Protein AF-A0A565CQV6-F1 (afdb_monomer_lite)

Secondary structure (DSSP, 8-state):
----TTSS---EEEE-SSSEEEEE-BTBSS--EEEEE---GGGSSPPPEEETTTTEEEEEPTTSSEEEEEETTTEEEEEEEEE--------

Radius of gyration: 15.57 Å; chains: 1; bounding box: 42×34×46 Å

Sequence (91 aa):
MSSSPEDEDCVVAVKFLGPQLRFCRPGQSISEWTNIRIENPCFYSSRVMFSKKDGMFRIPGSGGHLIGSWDLCKHVTKPTLRRFRYKTFPS

Foldseek 3Di:
DDDDVLNDQDKDWDAAQAQWIWIFGPNPPDGDIDIEGHPDRQQRPWDWDADPVVRWIWTAGNVRQWIWIADPVPHRHDTDIDGDDDDPDDD

Organism: NCBI:txid586526

pLDDT: mean 83.31, std 13.76, range [39.41, 96.06]

Structure (mmCIF, N/CA/C/O backbone):
data_AF-A0A565CQV6-F1
#
_entry.id   AF-A0A565CQV6-F1
#
loop_
_atom_site.group_PDB
_atom_site.id
_atom_site.type_symbol
_atom_site.label_atom_id
_atom_site.label_alt_id
_atom_site.label_comp_id
_atom_site.label_asym_id
_atom_site.label_entity_id
_atom_site.label_seq_id
_atom_site.pdbx_PDB_ins_code
_atom_site.Cartn_x
_atom_site.Cartn_y
_atom_site.Cartn_z
_atom_site.occupancy
_atom_site.B_iso_or_equiv
_atom_site.auth_seq_id
_atom_site.auth_comp_id
_atom_site.auth_asym_id
_atom_site.auth_atom_id
_atom_site.pdbx_PDB_model_num
ATOM 1 N N . MET A 1 1 ? -31.402 -3.774 10.525 1.00 39.41 1 MET A N 1
ATOM 2 C CA . MET A 1 1 ? -30.215 -3.241 11.218 1.00 39.41 1 MET A CA 1
ATOM 3 C C . MET A 1 1 ? -29.365 -2.547 10.170 1.00 39.41 1 MET A C 1
ATOM 5 O O . MET A 1 1 ? -28.837 -3.227 9.304 1.00 39.41 1 MET A O 1
ATOM 9 N N . SER A 1 2 ? -29.361 -1.216 10.158 1.00 46.41 2 SER A N 1
ATOM 10 C CA . SER A 1 2 ? -28.433 -0.426 9.342 1.00 46.41 2 SER A CA 1
ATOM 11 C C . SER A 1 2 ? -27.181 -0.259 10.189 1.00 46.41 2 SER A C 1
ATOM 13 O O . SER A 1 2 ? -27.292 0.338 11.255 1.00 46.41 2 SER A O 1
ATOM 15 N N . SER A 1 3 ? -26.041 -0.821 9.786 1.00 47.25 3 SER A N 1
ATOM 16 C CA . SER A 1 3 ? -24.777 -0.476 10.435 1.00 47.25 3 SER A CA 1
ATOM 17 C C . SER A 1 3 ? -24.444 0.965 10.065 1.00 47.25 3 SER A C 1
ATOM 19 O O . SER A 1 3 ? -24.402 1.329 8.888 1.00 47.25 3 SER A O 1
ATOM 21 N N . SER A 1 4 ? -24.286 1.813 11.074 1.00 52.38 4 SER A N 1
ATOM 22 C CA . SER A 1 4 ? -23.735 3.148 10.875 1.00 52.38 4 SER A CA 1
ATOM 23 C C . SER A 1 4 ? -22.227 3.001 10.630 1.00 52.38 4 SER A C 1
ATOM 25 O O . SER A 1 4 ? -21.605 2.136 11.242 1.00 52.38 4 SER A O 1
ATOM 27 N N . PRO A 1 5 ? -21.593 3.825 9.779 1.00 55.06 5 PRO A N 1
ATOM 28 C CA . PRO A 1 5 ? -20.143 3.771 9.531 1.00 55.06 5 PRO A CA 1
ATOM 29 C C . PRO A 1 5 ? -19.281 4.044 10.779 1.00 55.06 5 PRO A C 1
ATOM 31 O O . PRO A 1 5 ? -18.064 3.923 10.723 1.00 55.06 5 PRO A O 1
ATOM 34 N N . GLU A 1 6 ? -19.913 4.412 11.891 1.00 54.16 6 GLU A N 1
ATOM 35 C CA . GLU A 1 6 ? -19.326 4.594 13.218 1.00 54.16 6 GLU A CA 1
ATOM 36 C C . GLU A 1 6 ? -19.116 3.257 13.963 1.00 54.16 6 GLU A C 1
ATOM 38 O O . GLU A 1 6 ? -18.271 3.192 14.850 1.00 54.16 6 GLU A O 1
ATOM 43 N N . ASP A 1 7 ? -19.836 2.189 13.583 1.00 55.22 7 ASP A N 1
ATOM 44 C CA . ASP A 1 7 ? -19.714 0.839 14.166 1.00 55.22 7 ASP A CA 1
ATOM 45 C C . ASP A 1 7 ? -18.642 -0.031 13.474 1.00 55.22 7 ASP A C 1
ATOM 47 O O . ASP A 1 7 ? -18.263 -1.083 13.993 1.00 55.22 7 ASP A O 1
ATOM 51 N N . GLU A 1 8 ? -18.132 0.380 12.307 1.00 60.47 8 GLU A N 1
ATOM 52 C CA . GLU A 1 8 ? -17.037 -0.307 11.611 1.00 60.47 8 GLU A CA 1
ATOM 53 C C . GLU A 1 8 ? -15.720 0.466 11.788 1.00 60.47 8 GLU A C 1
ATOM 55 O O . GLU A 1 8 ? -15.692 1.678 11.579 1.00 60.47 8 GLU A O 1
ATOM 60 N N . ASP A 1 9 ? -14.614 -0.225 12.123 1.00 71.31 9 ASP A N 1
ATOM 61 C CA . ASP A 1 9 ? -13.240 0.329 12.140 1.00 71.31 9 ASP A CA 1
ATOM 62 C C . ASP A 1 9 ? -12.811 0.687 10.706 1.00 71.31 9 ASP A C 1
ATOM 64 O O . ASP A 1 9 ? -12.058 -0.019 10.026 1.00 71.31 9 ASP A O 1
ATOM 68 N N . CYS A 1 10 ? -13.389 1.773 10.201 1.00 78.94 10 CYS A N 1
ATOM 69 C CA . CYS A 1 10 ? -13.164 2.280 8.869 1.00 78.94 10 CYS A CA 1
ATOM 70 C C . CYS A 1 10 ? -11.772 2.894 8.820 1.00 78.94 10 CYS A C 1
ATOM 72 O O . CYS A 1 10 ? -11.453 3.809 9.577 1.00 78.94 10 CYS A O 1
ATOM 74 N N . VAL A 1 11 ? -10.945 2.444 7.876 1.00 84.75 11 VAL A N 1
ATOM 75 C CA . VAL A 1 11 ? -9.645 3.066 7.620 1.00 84.75 11 VAL A CA 1
ATOM 76 C C . VAL A 1 11 ? -9.592 3.578 6.194 1.00 84.75 11 VAL A C 1
ATOM 78 O O . VAL A 1 11 ? -9.844 2.849 5.236 1.00 84.75 11 VAL A O 1
ATOM 81 N N . VAL A 1 12 ? -9.235 4.848 6.050 1.00 89.06 12 VAL A N 1
ATOM 82 C CA . VAL A 1 12 ? -9.065 5.523 4.767 1.00 89.06 12 VAL A CA 1
ATOM 83 C C . VAL A 1 12 ? -7.580 5.593 4.444 1.00 89.06 12 VAL A C 1
ATOM 85 O O . VAL A 1 12 ? -6.767 5.935 5.300 1.00 89.06 12 VAL A O 1
ATOM 88 N N . ALA A 1 13 ? -7.223 5.303 3.194 1.00 93.25 13 ALA A N 1
ATOM 89 C CA . ALA A 1 13 ? -5.861 5.437 2.693 1.00 93.25 13 ALA A CA 1
ATOM 90 C C . ALA A 1 13 ? -5.798 6.446 1.546 1.00 93.25 13 ALA A C 1
ATOM 92 O O . ALA A 1 13 ? -6.603 6.394 0.617 1.00 93.25 13 ALA A O 1
ATOM 93 N N . VAL A 1 14 ? -4.794 7.322 1.575 1.00 93.69 14 VAL A N 1
ATOM 94 C CA . VAL A 1 14 ? -4.527 8.302 0.516 1.00 93.69 14 VAL A CA 1
ATOM 95 C C . VAL A 1 14 ? -3.087 8.157 0.046 1.00 93.69 14 VAL A C 1
ATOM 97 O O . VAL A 1 14 ? -2.145 8.263 0.832 1.00 93.69 14 VAL A O 1
ATOM 100 N N . LYS A 1 15 ? -2.910 7.931 -1.257 1.00 94.25 15 LYS A N 1
ATOM 101 C CA . LYS A 1 15 ? -1.604 7.826 -1.913 1.00 94.25 15 LYS A CA 1
ATOM 102 C C . LYS A 1 15 ? -1.371 9.055 -2.784 1.00 94.25 15 LYS A C 1
ATOM 104 O O . LYS A 1 15 ? -2.098 9.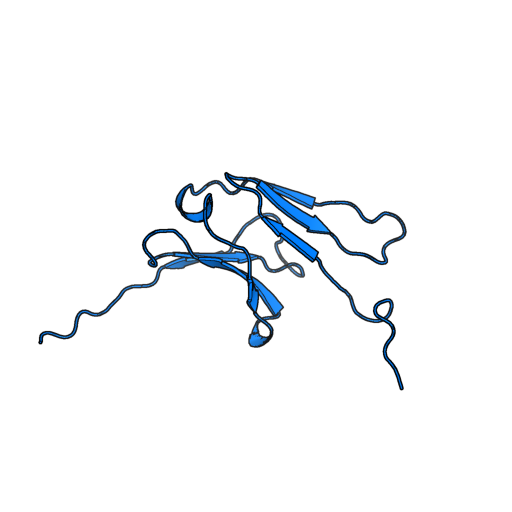276 -3.748 1.00 94.25 15 LYS A O 1
ATOM 109 N N . PHE A 1 16 ? -0.336 9.821 -2.456 1.00 92.81 16 PHE A N 1
ATOM 110 C CA . PHE A 1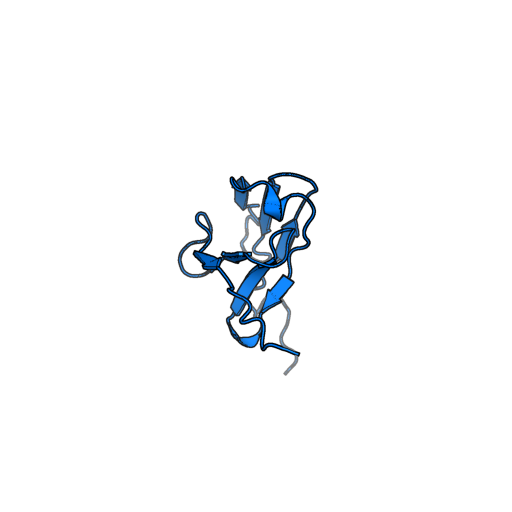 16 ? 0.094 10.973 -3.246 1.00 92.81 16 PHE A CA 1
ATOM 111 C C . P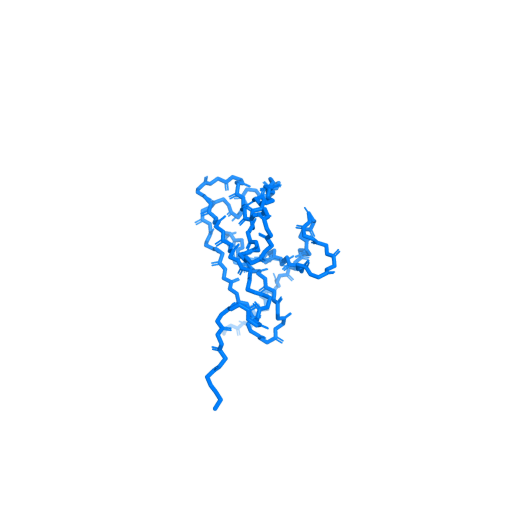HE A 1 16 ? 1.007 10.521 -4.385 1.00 92.81 16 PHE A C 1
ATOM 113 O O . PHE A 1 16 ? 1.588 9.434 -4.329 1.00 92.81 16 PHE A O 1
ATOM 120 N N . LEU A 1 17 ? 1.191 11.362 -5.400 1.00 89.69 17 LEU A N 1
ATOM 121 C CA . LEU A 1 17 ? 2.309 11.185 -6.325 1.00 89.69 17 LEU A CA 1
ATOM 122 C C . LEU A 1 17 ? 3.626 11.292 -5.539 1.00 89.69 17 LEU A C 1
ATOM 124 O O . LEU A 1 17 ? 3.796 12.193 -4.718 1.00 89.69 17 LEU A O 1
ATOM 128 N N . GLY A 1 18 ? 4.545 10.349 -5.754 1.00 94.31 18 GLY A N 1
ATOM 129 C CA . GLY A 1 18 ? 5.803 10.276 -5.002 1.00 94.31 18 GLY A CA 1
ATOM 130 C C . GLY A 1 18 ? 5.739 9.346 -3.778 1.00 94.31 18 GLY A C 1
ATOM 131 O O . GLY A 1 18 ? 4.948 8.402 -3.757 1.00 94.31 18 GLY A O 1
ATOM 132 N N . PRO A 1 19 ? 6.580 9.553 -2.751 1.00 94.62 19 PRO A N 1
ATOM 133 C CA . PRO A 1 19 ? 6.770 8.578 -1.675 1.00 94.62 19 PRO A CA 1
ATOM 134 C C . PRO A 1 19 ? 5.693 8.588 -0.584 1.00 94.62 19 PRO A C 1
ATOM 136 O O . PRO A 1 19 ? 5.754 7.748 0.304 1.00 94.62 19 PRO A O 1
ATOM 139 N N . GLN A 1 20 ? 4.742 9.526 -0.576 1.00 95.19 20 GLN A N 1
ATOM 140 C CA . GLN A 1 20 ? 3.837 9.689 0.571 1.00 95.19 20 GLN A CA 1
ATOM 141 C C . GLN A 1 20 ? 2.581 8.816 0.470 1.00 95.19 20 GLN A C 1
ATOM 143 O O . GLN A 1 20 ? 1.829 8.890 -0.505 1.00 95.19 20 GLN A O 1
ATOM 148 N N . LEU A 1 21 ? 2.330 8.047 1.528 1.00 94.56 21 LEU A N 1
ATOM 149 C CA . LEU A 1 21 ? 1.096 7.309 1.788 1.00 94.56 21 LEU A CA 1
ATOM 150 C C . LEU A 1 21 ? 0.583 7.710 3.170 1.00 94.56 21 LEU A C 1
ATOM 152 O O . LEU A 1 21 ? 1.360 7.753 4.119 1.00 94.56 21 LEU A O 1
ATOM 156 N N . ARG A 1 22 ? -0.710 8.006 3.295 1.00 92.25 22 ARG A N 1
ATOM 157 C CA . ARG A 1 22 ? -1.315 8.363 4.580 1.00 92.25 22 ARG A CA 1
ATOM 158 C C . ARG A 1 22 ? -2.522 7.499 4.896 1.00 92.25 22 ARG A C 1
ATOM 160 O O . ARG A 1 22 ? -3.279 7.158 3.989 1.00 92.25 22 ARG A O 1
ATOM 167 N N . PHE A 1 23 ? -2.701 7.204 6.179 1.00 90.88 23 PHE A N 1
ATOM 168 C CA . PHE A 1 23 ? -3.853 6.480 6.711 1.00 90.88 23 PHE A CA 1
ATOM 169 C C . PHE A 1 23 ? -4.604 7.330 7.731 1.00 90.88 23 PHE A C 1
ATOM 171 O O . PHE A 1 23 ? -3.971 8.058 8.491 1.00 90.88 23 PHE A O 1
ATOM 178 N N . CYS A 1 24 ? -5.928 7.214 7.754 1.00 87.25 24 CYS A N 1
ATOM 179 C CA . CYS A 1 24 ? -6.808 7.867 8.720 1.00 87.25 24 CYS A CA 1
ATOM 180 C C . CYS A 1 24 ? -7.844 6.864 9.228 1.00 87.25 24 CYS A C 1
ATOM 182 O O . CYS A 1 24 ? -8.426 6.140 8.420 1.00 87.25 24 CYS A O 1
ATOM 184 N N . ARG A 1 25 ? -8.073 6.845 10.543 1.00 83.25 25 ARG A N 1
ATOM 185 C CA . ARG A 1 25 ? -9.157 6.103 11.196 1.00 83.25 25 ARG A CA 1
ATOM 186 C C . ARG A 1 25 ? -10.253 7.074 11.647 1.00 83.25 25 ARG A C 1
ATOM 188 O O . ARG A 1 25 ? -10.158 7.608 12.754 1.00 83.25 25 ARG A O 1
ATOM 195 N N . PRO A 1 26 ? -11.244 7.381 10.795 1.00 73.25 26 PRO A N 1
ATOM 196 C CA . PRO A 1 26 ? -12.415 8.146 11.213 1.00 73.25 26 PRO A CA 1
ATOM 197 C C . PRO A 1 26 ? -13.126 7.464 12.394 1.00 73.25 26 PRO A C 1
ATOM 199 O O . PRO A 1 26 ? -13.265 6.248 12.408 1.00 73.25 26 PRO A O 1
ATOM 202 N N . GLY A 1 27 ? -13.560 8.247 13.385 1.00 68.56 27 GLY A N 1
ATOM 203 C CA . GLY A 1 27 ? -14.305 7.752 14.556 1.00 68.56 27 GLY A CA 1
ATOM 204 C C . GLY A 1 27 ? -13.511 7.719 15.866 1.00 68.56 27 GLY A C 1
ATOM 205 O O . GLY A 1 27 ? -14.106 7.683 16.940 1.00 68.56 27 GLY A O 1
ATOM 206 N N . GLN A 1 28 ? -12.181 7.835 15.820 1.00 64.44 28 GLN A N 1
ATOM 207 C CA . GLN A 1 28 ? -11.403 8.203 17.007 1.00 64.44 28 GLN A CA 1
ATOM 208 C C . GLN A 1 28 ? -11.523 9.720 17.222 1.00 64.44 28 GLN A C 1
ATOM 210 O O . GLN A 1 28 ? -11.447 10.486 16.257 1.00 64.44 28 GLN A O 1
ATOM 215 N N . SER A 1 29 ? -11.726 10.157 18.474 1.00 57.38 29 SER A N 1
ATOM 216 C CA . SER A 1 29 ? -11.965 11.565 18.868 1.00 57.38 29 SER A CA 1
ATOM 217 C C . SER A 1 29 ? -10.920 12.551 18.330 1.00 57.38 29 SER A C 1
ATOM 219 O O . SER A 1 29 ? -11.189 13.744 18.209 1.00 57.38 29 SER A O 1
ATOM 221 N N . ILE A 1 30 ? -9.753 12.034 17.946 1.00 58.28 30 ILE A N 1
ATOM 222 C CA . ILE A 1 30 ? -8.754 12.701 17.126 1.00 58.28 30 ILE A CA 1
ATOM 223 C C . ILE A 1 30 ? -8.484 11.786 15.925 1.00 58.28 30 ILE A C 1
ATOM 225 O O . ILE A 1 30 ? -7.843 10.744 16.052 1.00 58.28 30 ILE A O 1
ATOM 229 N N . SER A 1 31 ? -8.989 12.155 14.746 1.00 65.25 31 SER A N 1
ATOM 230 C CA . SER A 1 31 ? -8.695 11.438 13.498 1.00 65.25 31 SER A CA 1
ATOM 231 C C . SER A 1 31 ? -7.283 11.796 13.019 1.00 65.25 31 SER A C 1
ATOM 233 O O . SER A 1 31 ? -7.100 12.633 12.132 1.00 65.25 31 SER A O 1
ATOM 235 N N . GLU A 1 32 ? -6.267 11.208 13.653 1.00 78.50 32 GLU A N 1
ATOM 236 C CA . GLU A 1 32 ? -4.869 11.455 13.304 1.00 78.50 32 GLU A CA 1
ATOM 237 C C . GLU A 1 32 ? -4.483 10.759 11.997 1.00 78.50 32 GLU A C 1
ATOM 239 O O . GLU A 1 32 ? -4.706 9.564 11.783 1.00 78.50 32 GLU A O 1
ATOM 244 N N . TRP A 1 33 ? -3.844 11.525 11.114 1.00 86.94 33 TRP A N 1
ATOM 245 C CA . TRP A 1 33 ? -3.268 10.989 9.892 1.00 86.94 33 TRP A CA 1
ATOM 246 C C . TRP A 1 33 ? -1.891 10.396 10.175 1.00 86.94 33 TRP A C 1
ATOM 248 O O . TRP A 1 33 ? -0.937 11.120 10.457 1.00 86.94 33 TRP A O 1
ATOM 258 N N . THR A 1 34 ? -1.749 9.085 10.001 1.00 87.38 34 THR A N 1
ATOM 259 C CA . THR A 1 34 ? -0.434 8.435 10.020 1.00 87.38 34 THR A CA 1
ATOM 260 C C . THR A 1 34 ? 0.235 8.620 8.664 1.00 87.38 34 THR A C 1
ATOM 262 O O . THR A 1 34 ? -0.296 8.172 7.647 1.00 87.38 34 THR A O 1
ATOM 265 N N . ASN A 1 35 ? 1.402 9.265 8.633 1.00 90.81 35 ASN A N 1
ATOM 266 C CA . ASN A 1 35 ? 2.181 9.458 7.411 1.00 90.81 35 ASN A CA 1
ATOM 267 C C . ASN A 1 35 ? 3.260 8.381 7.263 1.00 90.81 35 ASN A C 1
ATOM 269 O O . ASN A 1 35 ? 4.043 8.137 8.177 1.00 90.81 35 ASN A O 1
ATOM 273 N N . ILE A 1 36 ? 3.329 7.782 6.079 1.00 91.75 36 ILE A N 1
ATOM 274 C CA . ILE A 1 36 ? 4.317 6.780 5.708 1.00 91.75 36 ILE A CA 1
ATOM 275 C C . ILE A 1 36 ? 5.091 7.265 4.500 1.00 91.75 36 ILE A C 1
ATOM 277 O O . ILE A 1 36 ? 4.531 7.578 3.445 1.00 91.75 36 ILE A O 1
ATOM 281 N N . ARG A 1 37 ? 6.414 7.235 4.641 1.00 92.88 37 ARG A N 1
ATOM 282 C CA . ARG A 1 37 ? 7.330 7.406 3.525 1.00 92.88 37 ARG A CA 1
ATOM 283 C C . ARG A 1 37 ? 7.643 6.044 2.916 1.00 92.88 37 ARG A C 1
ATOM 285 O O . ARG A 1 37 ? 8.299 5.211 3.528 1.00 92.88 37 ARG A O 1
ATOM 292 N N . ILE A 1 38 ? 7.176 5.826 1.697 1.00 92.81 38 ILE A N 1
ATOM 293 C CA . ILE A 1 38 ? 7.528 4.664 0.892 1.00 92.81 38 ILE A CA 1
ATOM 294 C C . ILE A 1 38 ? 8.952 4.852 0.374 1.00 92.81 38 ILE A C 1
ATOM 296 O O . ILE A 1 38 ? 9.243 5.833 -0.306 1.00 92.81 38 ILE A O 1
ATOM 300 N N . GLU A 1 39 ? 9.828 3.900 0.680 1.00 92.56 39 GLU A N 1
ATOM 301 C CA . GLU A 1 39 ? 11.237 3.957 0.276 1.00 92.56 39 GLU A CA 1
ATOM 302 C C . GLU A 1 39 ? 11.451 3.554 -1.184 1.00 92.56 39 GLU A C 1
ATOM 304 O O . GLU A 1 39 ? 12.301 4.117 -1.864 1.00 92.56 39 GLU A O 1
ATOM 309 N N . ASN A 1 40 ? 10.684 2.579 -1.681 1.00 92.44 40 ASN A N 1
ATOM 310 C CA . ASN A 1 40 ? 10.894 2.030 -3.015 1.00 92.44 40 ASN A CA 1
ATOM 311 C C . ASN A 1 40 ? 10.192 2.891 -4.095 1.00 92.44 40 ASN A C 1
ATOM 313 O O . ASN A 1 40 ? 8.954 2.926 -4.125 1.00 92.44 40 ASN A O 1
ATOM 317 N N . PRO A 1 41 ? 10.940 3.513 -5.031 1.00 94.31 41 PRO A N 1
ATOM 318 C CA . PRO A 1 41 ? 10.385 4.396 -6.057 1.00 94.31 41 PRO A CA 1
ATOM 319 C C . PRO A 1 41 ? 9.392 3.736 -7.013 1.00 94.31 41 PRO A C 1
ATOM 321 O O . PRO A 1 41 ? 8.568 4.434 -7.605 1.00 94.31 41 PRO A O 1
ATOM 324 N N . CYS A 1 42 ? 9.404 2.402 -7.148 1.00 94.12 42 CYS A N 1
ATOM 325 C CA . CYS A 1 42 ? 8.459 1.711 -8.030 1.00 94.12 42 CYS A CA 1
ATOM 326 C C . CYS A 1 42 ? 6.991 1.932 -7.623 1.00 94.12 42 CYS A C 1
ATOM 328 O O . CYS A 1 42 ? 6.086 1.751 -8.428 1.00 94.12 42 CYS A O 1
ATOM 330 N N . PHE A 1 43 ? 6.726 2.368 -6.392 1.00 94.81 43 PHE A N 1
ATOM 331 C CA . PHE A 1 43 ? 5.372 2.638 -5.913 1.00 94.81 43 PHE A CA 1
ATOM 332 C C . PHE A 1 43 ? 4.932 4.102 -6.088 1.00 94.81 43 PHE A C 1
ATOM 334 O O . PHE A 1 43 ? 3.803 4.444 -5.737 1.00 94.81 43 PHE A O 1
ATOM 341 N N . TYR A 1 44 ? 5.790 5.000 -6.584 1.00 95.19 44 TYR A N 1
ATOM 342 C CA . TYR A 1 44 ? 5.532 6.445 -6.526 1.00 95.19 44 TYR A CA 1
ATOM 343 C C . TYR A 1 44 ? 4.354 6.898 -7.388 1.00 95.19 44 TYR A C 1
ATOM 345 O O . TYR A 1 44 ? 3.586 7.752 -6.946 1.00 95.19 44 TYR A O 1
ATOM 353 N N . SER A 1 45 ? 4.182 6.304 -8.566 1.00 93.31 45 SER A N 1
ATOM 354 C CA . SER A 1 45 ? 3.079 6.597 -9.489 1.00 93.31 45 SER A CA 1
ATOM 355 C C . SER A 1 45 ? 1.880 5.657 -9.337 1.00 93.31 45 SER A C 1
ATOM 357 O O . SER A 1 45 ? 0.816 5.913 -9.899 1.00 93.31 45 SER A O 1
ATOM 359 N N . SER A 1 46 ? 2.030 4.572 -8.580 1.00 94.25 46 SER A N 1
ATOM 360 C CA . SER A 1 46 ? 0.999 3.549 -8.429 1.00 94.25 46 SER A CA 1
ATOM 361 C C . SER A 1 46 ? -0.089 3.951 -7.437 1.00 94.25 46 SER A C 1
ATOM 363 O O . SER A 1 46 ? 0.172 4.597 -6.421 1.00 94.25 46 SER A O 1
ATOM 365 N N . ARG A 1 47 ? -1.322 3.510 -7.711 1.00 93.81 47 ARG A N 1
ATOM 366 C CA . ARG A 1 47 ? -2.487 3.730 -6.841 1.00 93.81 47 ARG A CA 1
ATOM 367 C C . ARG A 1 47 ? -2.506 2.747 -5.669 1.00 93.81 47 ARG A C 1
ATOM 369 O O . ARG A 1 47 ? -2.062 1.606 -5.800 1.00 93.81 47 ARG A O 1
ATOM 376 N N . VAL A 1 48 ? -3.077 3.187 -4.549 1.00 94.94 48 VAL A N 1
ATOM 377 C CA . VAL A 1 48 ? -3.431 2.310 -3.427 1.00 94.94 48 VAL A CA 1
ATOM 378 C C . VAL A 1 48 ? -4.775 1.630 -3.685 1.00 94.94 48 VAL A C 1
ATOM 380 O O . VAL A 1 48 ? -5.689 2.235 -4.239 1.00 94.94 48 VAL A O 1
ATOM 383 N N . MET A 1 49 ? -4.880 0.359 -3.309 1.00 95.06 49 MET A N 1
ATOM 384 C CA . MET A 1 49 ? -6.084 -0.465 -3.413 1.00 95.06 49 MET A CA 1
ATOM 385 C C . MET A 1 49 ? -6.325 -1.198 -2.096 1.00 95.06 49 MET A C 1
ATOM 387 O O . MET A 1 49 ? -5.370 -1.526 -1.396 1.00 95.06 49 MET A O 1
ATOM 391 N N . PHE A 1 50 ? -7.578 -1.510 -1.777 1.00 92.38 50 PHE A N 1
ATOM 392 C CA . PHE A 1 50 ? -7.920 -2.320 -0.608 1.00 92.38 50 PHE A CA 1
ATOM 393 C C . PHE A 1 50 ? -8.274 -3.753 -1.023 1.00 92.38 50 PHE A C 1
ATOM 395 O O . PHE A 1 50 ? -9.114 -3.967 -1.897 1.00 92.38 50 PHE A O 1
ATOM 402 N N . SER A 1 51 ? -7.640 -4.745 -0.398 1.00 91.44 51 SER A N 1
ATOM 403 C CA . SER A 1 51 ? -8.003 -6.154 -0.550 1.00 91.44 51 SER A CA 1
ATOM 404 C C . SER A 1 51 ? -8.989 -6.557 0.534 1.00 91.44 51 SER A C 1
ATOM 406 O O . SER A 1 51 ? -8.577 -6.808 1.663 1.00 91.44 51 SER A O 1
ATOM 408 N N . LYS A 1 52 ? -10.270 -6.710 0.181 1.00 89.06 52 LYS A N 1
ATOM 409 C CA . LYS A 1 52 ? -11.292 -7.218 1.113 1.00 89.06 52 LYS A CA 1
ATOM 410 C C . LYS A 1 52 ? -10.957 -8.612 1.645 1.00 89.06 52 LYS A C 1
ATOM 412 O O . LYS A 1 52 ? -11.140 -8.870 2.824 1.00 89.06 52 LYS A O 1
ATOM 417 N N . LYS A 1 53 ? -10.418 -9.488 0.786 1.00 91.12 53 LYS A N 1
ATOM 418 C CA . LYS A 1 53 ? -10.051 -10.866 1.154 1.00 91.12 53 LYS A CA 1
ATOM 419 C C . LYS A 1 53 ? -9.024 -10.916 2.285 1.00 91.12 53 LYS A C 1
ATOM 421 O O . LYS A 1 53 ? -9.071 -11.820 3.105 1.00 91.12 53 LYS A O 1
ATOM 426 N N . ASP A 1 54 ? -8.076 -9.982 2.278 1.00 88.50 54 ASP A N 1
ATOM 427 C CA . ASP A 1 54 ? -6.936 -10.009 3.196 1.00 88.50 54 ASP A CA 1
ATOM 428 C C . ASP A 1 54 ? -6.990 -8.893 4.245 1.00 88.50 54 ASP A C 1
ATOM 430 O O . ASP A 1 54 ? -6.095 -8.818 5.075 1.00 88.50 54 ASP A O 1
ATOM 434 N N . GLY A 1 55 ? -7.986 -8.003 4.185 1.00 88.00 55 GLY A N 1
ATOM 435 C CA . GLY A 1 55 ? -8.093 -6.842 5.072 1.00 88.00 55 GLY A CA 1
ATOM 436 C C . GLY A 1 55 ? -6.911 -5.870 4.968 1.00 88.00 55 GLY A C 1
ATOM 437 O O . GLY A 1 55 ? -6.525 -5.267 5.962 1.00 88.00 55 GLY A O 1
ATOM 438 N N . MET A 1 56 ? -6.282 -5.741 3.791 1.00 91.75 56 MET A N 1
ATOM 439 C CA . MET A 1 56 ? -5.009 -5.016 3.638 1.00 91.75 56 MET A CA 1
ATOM 440 C C . MET A 1 56 ? -5.024 -4.003 2.504 1.00 91.75 56 MET A C 1
ATOM 442 O O . MET A 1 56 ? -5.537 -4.266 1.412 1.00 91.75 56 MET A O 1
ATOM 446 N N . PHE A 1 57 ? -4.325 -2.891 2.719 1.00 93.88 57 PHE A N 1
ATOM 447 C CA . PHE A 1 57 ? -4.001 -1.947 1.657 1.00 93.88 57 PHE A CA 1
ATOM 448 C C . PHE A 1 57 ? -2.811 -2.440 0.836 1.00 93.88 57 PHE A C 1
ATOM 450 O O . PHE A 1 57 ? -1.833 -2.959 1.374 1.00 93.88 57 PHE A O 1
ATOM 457 N N . ARG A 1 58 ? -2.888 -2.286 -0.485 1.00 95.31 58 ARG A N 1
ATOM 458 C CA . ARG A 1 58 ? -1.895 -2.767 -1.446 1.00 95.31 58 ARG A CA 1
ATOM 459 C C . ARG A 1 58 ? -1.532 -1.708 -2.464 1.00 95.31 58 ARG A C 1
ATOM 461 O O . ARG A 1 58 ? -2.396 -0.972 -2.931 1.00 95.31 58 ARG A O 1
ATOM 468 N N . ILE A 1 59 ? -0.262 -1.695 -2.853 1.00 96.06 59 ILE A N 1
ATOM 469 C CA . ILE A 1 59 ? 0.241 -0.877 -3.956 1.00 96.06 59 ILE A CA 1
ATOM 470 C C . ILE A 1 59 ? 1.076 -1.777 -4.877 1.00 96.06 59 ILE A C 1
ATOM 472 O O . ILE A 1 59 ? 2.063 -2.360 -4.418 1.00 96.06 59 ILE A O 1
ATOM 476 N N . PRO A 1 60 ? 0.706 -1.928 -6.159 1.00 95.44 60 PRO A N 1
ATOM 477 C CA . PRO A 1 60 ? 1.540 -2.616 -7.133 1.00 95.44 60 PRO A CA 1
ATOM 478 C C . PRO A 1 60 ? 2.738 -1.738 -7.499 1.00 95.44 60 PRO A C 1
ATOM 480 O O . PRO A 1 60 ? 2.605 -0.531 -7.675 1.00 95.44 60 PRO A O 1
ATOM 483 N N . GLY A 1 61 ? 3.920 -2.327 -7.615 1.00 94.88 61 GLY A N 1
ATOM 484 C CA . GLY A 1 61 ? 5.104 -1.636 -8.114 1.00 94.88 61 GLY A CA 1
ATOM 485 C C . GLY A 1 61 ? 5.031 -1.475 -9.628 1.00 94.88 61 GLY A C 1
ATOM 486 O O . GLY A 1 61 ? 4.573 -2.380 -10.332 1.00 94.88 61 GLY A O 1
ATOM 487 N N . SER A 1 62 ? 5.510 -0.344 -10.137 1.00 90.75 62 SER A N 1
ATOM 488 C CA . SER A 1 62 ? 5.763 -0.155 -11.560 1.00 90.75 62 SER A CA 1
ATOM 489 C C . SER A 1 62 ? 6.676 -1.278 -12.075 1.00 90.75 62 SER A C 1
ATOM 491 O O . SER A 1 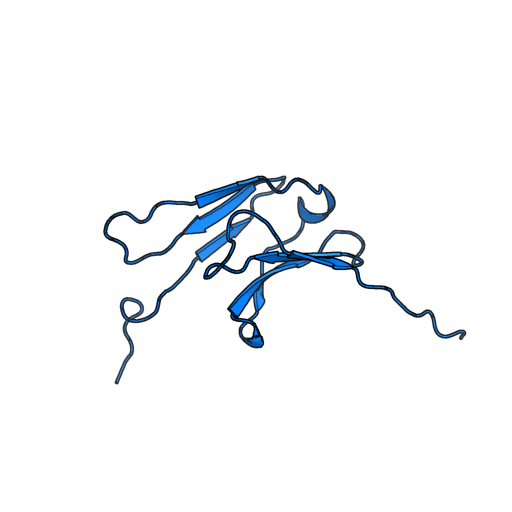62 ? 7.580 -1.746 -11.379 1.00 90.75 62 SER A O 1
ATOM 493 N N . GLY A 1 63 ? 6.360 -1.803 -13.261 1.00 87.31 63 GLY A N 1
ATOM 494 C CA . GLY A 1 63 ? 6.973 -3.022 -13.804 1.00 87.31 63 GLY A CA 1
ATOM 495 C C . GLY A 1 63 ? 6.293 -4.332 -13.379 1.00 87.31 63 GLY A C 1
ATOM 496 O O . GLY A 1 63 ? 6.615 -5.379 -13.921 1.00 87.31 63 GLY A O 1
ATOM 497 N N . GLY A 1 64 ? 5.335 -4.318 -12.445 1.00 87.31 64 GLY A N 1
ATOM 498 C CA . GLY A 1 64 ? 4.453 -5.470 -12.199 1.00 87.31 64 GLY A CA 1
ATOM 499 C C . GLY A 1 64 ? 5.102 -6.671 -11.498 1.00 87.31 64 GLY A C 1
ATOM 500 O O . GLY A 1 64 ? 4.509 -7.746 -11.454 1.00 87.31 64 GLY A O 1
ATOM 501 N N . HIS A 1 65 ? 6.303 -6.513 -10.937 1.00 90.50 65 HIS A N 1
ATOM 502 C CA . HIS A 1 65 ? 7.026 -7.588 -10.241 1.00 90.50 65 HIS A CA 1
ATOM 503 C C . HIS A 1 65 ? 6.972 -7.485 -8.714 1.00 90.50 65 HIS A C 1
ATOM 505 O O . HIS A 1 65 ? 7.408 -8.406 -8.026 1.00 90.50 65 HIS A O 1
ATOM 511 N N . LEU A 1 66 ? 6.475 -6.378 -8.165 1.00 94.94 66 LEU A N 1
ATOM 512 C CA . LEU A 1 66 ? 6.422 -6.130 -6.725 1.00 94.94 66 LEU A CA 1
ATOM 513 C C . LEU A 1 66 ? 5.014 -5.715 -6.307 1.00 94.94 66 LEU A C 1
ATOM 515 O O . LEU A 1 66 ? 4.326 -5.010 -7.038 1.00 94.94 66 LEU A O 1
ATOM 519 N N . ILE A 1 67 ? 4.602 -6.116 -5.108 1.00 95.56 67 ILE A N 1
ATOM 520 C CA . ILE A 1 67 ? 3.444 -5.553 -4.408 1.00 95.56 67 ILE A CA 1
ATOM 521 C C . ILE A 1 67 ? 3.874 -5.223 -2.983 1.00 95.56 67 ILE A C 1
ATOM 523 O O . ILE A 1 67 ? 4.389 -6.092 -2.276 1.00 95.56 67 ILE A O 1
ATOM 527 N N . GLY A 1 68 ? 3.643 -3.982 -2.563 1.00 94.81 68 GLY A N 1
ATOM 528 C CA . GLY A 1 68 ? 3.677 -3.591 -1.157 1.00 94.81 68 GLY A CA 1
ATOM 529 C C . GLY A 1 68 ? 2.311 -3.818 -0.519 1.00 94.81 68 GLY A C 1
ATOM 530 O O . GLY A 1 68 ? 1.291 -3.513 -1.139 1.00 94.81 68 GLY A O 1
ATOM 531 N N . SER A 1 69 ? 2.285 -4.381 0.687 1.00 94.69 69 SER A N 1
ATOM 532 C CA . SER A 1 69 ? 1.065 -4.597 1.475 1.00 94.69 69 SER A CA 1
ATO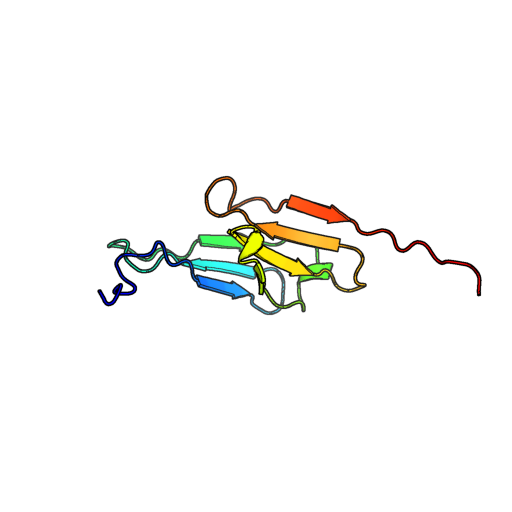M 533 C C . SER A 1 69 ? 1.214 -3.998 2.871 1.00 94.69 69 SER A C 1
ATOM 535 O O . SER A 1 69 ? 2.248 -4.192 3.507 1.00 94.69 69 SER A O 1
ATOM 537 N N . TRP A 1 70 ? 0.179 -3.308 3.340 1.00 91.88 70 TRP A N 1
ATOM 538 C CA . TRP A 1 70 ? 0.109 -2.665 4.648 1.00 91.88 70 TRP A CA 1
ATOM 539 C C . TRP A 1 70 ? -1.025 -3.285 5.463 1.00 91.88 70 TRP A C 1
ATOM 541 O O . TRP A 1 70 ? -2.191 -3.207 5.067 1.00 91.88 70 TRP A O 1
ATOM 551 N N . ASP A 1 71 ? -0.654 -3.911 6.581 1.00 85.19 71 ASP A N 1
ATOM 552 C CA . ASP A 1 71 ? -1.571 -4.467 7.577 1.00 85.19 71 ASP A CA 1
ATOM 553 C C . ASP A 1 71 ? -1.742 -3.443 8.699 1.00 85.19 71 ASP A C 1
ATOM 555 O O . ASP A 1 71 ? -0.805 -3.146 9.447 1.00 85.19 71 ASP A O 1
ATOM 559 N N . LEU A 1 72 ? -2.946 -2.891 8.792 1.00 76.12 72 LEU A N 1
ATOM 560 C CA . LEU A 1 72 ? -3.275 -1.831 9.735 1.00 76.12 72 LEU A CA 1
ATOM 561 C C . LEU A 1 72 ? -3.437 -2.326 11.173 1.00 76.12 72 LEU A C 1
ATOM 563 O O . LEU A 1 72 ? -3.329 -1.514 12.092 1.00 76.12 72 LEU A O 1
ATOM 567 N N . CYS A 1 73 ? -3.675 -3.622 11.369 1.00 72.25 73 CYS A N 1
ATOM 568 C CA . CYS A 1 73 ? -3.838 -4.237 12.683 1.00 72.25 73 CYS A CA 1
ATOM 569 C C . CYS A 1 73 ? -2.493 -4.629 13.305 1.00 72.25 73 CYS A C 1
ATOM 571 O O . CYS A 1 73 ? -2.408 -4.786 14.519 1.00 72.25 73 CYS A O 1
ATOM 573 N N . LYS A 1 74 ? -1.445 -4.805 12.488 1.00 72.19 74 LYS A N 1
ATOM 574 C CA . LYS A 1 74 ? -0.134 -5.286 12.957 1.00 72.19 74 LYS A CA 1
ATOM 575 C C . LYS A 1 74 ? 0.993 -4.286 12.747 1.00 72.19 74 LYS A C 1
ATOM 577 O O . LYS A 1 74 ? 1.650 -3.879 13.700 1.00 72.19 74 LYS A O 1
ATOM 582 N N . HIS A 1 75 ? 1.249 -3.905 11.497 1.00 72.38 75 HIS A N 1
ATOM 583 C CA . HIS A 1 75 ? 2.455 -3.169 11.118 1.00 72.38 75 HIS A CA 1
ATOM 584 C C . HIS A 1 75 ? 2.141 -2.143 10.033 1.00 72.38 75 HIS A C 1
ATOM 586 O O . HIS A 1 75 ? 2.443 -2.336 8.855 1.00 72.38 75 HIS A O 1
ATOM 592 N N . VAL A 1 76 ? 1.563 -1.014 10.448 1.00 76.12 76 VAL A N 1
ATOM 593 C CA . VAL A 1 76 ? 1.253 0.075 9.519 1.00 76.12 76 VAL A CA 1
ATOM 594 C C . VAL A 1 76 ? 2.519 0.722 8.969 1.00 76.12 76 VAL A C 1
ATOM 596 O O . VAL A 1 76 ? 2.547 1.069 7.805 1.00 76.12 76 VAL A O 1
ATOM 599 N N . THR A 1 77 ? 3.601 0.851 9.736 1.00 79.25 77 THR A N 1
ATOM 600 C CA . THR A 1 77 ? 4.779 1.631 9.312 1.00 79.25 77 THR A CA 1
ATOM 601 C C . THR A 1 77 ? 5.670 0.921 8.295 1.00 79.25 77 THR A C 1
ATOM 603 O O . THR A 1 77 ? 6.350 1.588 7.516 1.00 79.25 77 THR A O 1
ATOM 606 N N . LYS A 1 78 ? 5.663 -0.418 8.262 1.00 83.00 78 LYS A N 1
ATOM 607 C CA . LYS A 1 78 ? 6.540 -1.210 7.393 1.00 83.00 78 LYS A CA 1
ATOM 608 C C . LYS A 1 78 ? 5.723 -2.094 6.451 1.00 83.00 78 LYS A C 1
ATOM 610 O O . LYS A 1 78 ? 5.049 -3.009 6.923 1.00 83.00 78 LYS A O 1
ATOM 615 N N . PRO A 1 79 ? 5.816 -1.893 5.125 1.00 86.88 79 PRO A N 1
ATOM 616 C CA . PRO A 1 79 ? 5.132 -2.770 4.193 1.00 86.88 79 PRO A CA 1
ATOM 617 C C . PRO A 1 79 ? 5.738 -4.168 4.182 1.00 86.88 79 PRO A C 1
ATOM 619 O O . PRO A 1 79 ? 6.957 -4.347 4.195 1.00 86.88 79 PRO A O 1
ATOM 622 N N . THR A 1 80 ? 4.874 -5.161 4.002 1.00 90.69 80 THR A N 1
ATOM 623 C CA . THR A 1 80 ? 5.294 -6.470 3.505 1.00 90.69 80 THR A CA 1
ATOM 624 C C . THR A 1 80 ? 5.485 -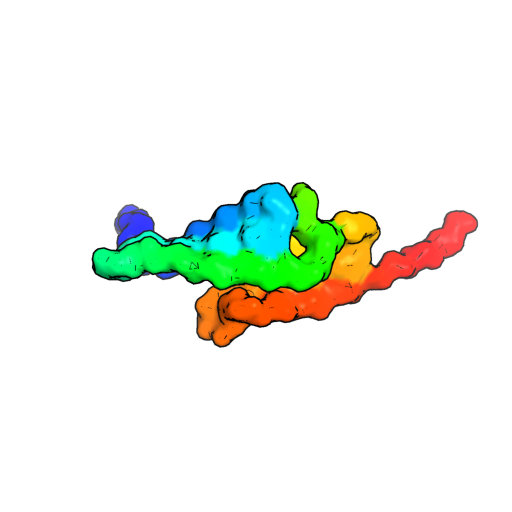6.379 1.994 1.00 90.69 80 THR A C 1
ATOM 626 O O . THR A 1 80 ? 4.546 -6.067 1.258 1.00 90.69 80 THR A O 1
ATOM 629 N N . LEU A 1 81 ? 6.702 -6.649 1.521 1.00 91.38 81 LEU A N 1
ATOM 630 C CA . LEU A 1 81 ? 7.028 -6.665 0.097 1.00 91.38 81 LEU A CA 1
ATOM 631 C C . LEU A 1 81 ? 6.929 -8.089 -0.446 1.00 91.38 81 LEU A C 1
ATOM 633 O O . LEU A 1 81 ? 7.642 -8.985 0.000 1.00 91.38 81 LEU A O 1
ATOM 637 N N . ARG A 1 82 ? 6.082 -8.291 -1.457 1.00 92.00 82 ARG A N 1
ATOM 638 C CA . ARG A 1 82 ? 5.979 -9.560 -2.184 1.00 92.00 82 ARG A CA 1
ATOM 639 C C . ARG A 1 82 ? 6.485 -9.390 -3.607 1.00 92.00 82 ARG A C 1
ATOM 641 O O . ARG A 1 82 ? 6.004 -8.524 -4.335 1.00 92.00 82 ARG A O 1
ATOM 648 N N . ARG A 1 83 ? 7.424 -10.248 -4.012 1.00 91.38 83 ARG A N 1
ATOM 649 C CA . ARG A 1 83 ? 7.915 -10.326 -5.391 1.00 91.38 83 ARG A CA 1
ATOM 650 C C . ARG A 1 83 ? 7.162 -11.399 -6.165 1.00 91.38 83 ARG A C 1
ATOM 652 O O . ARG A 1 83 ? 7.052 -12.530 -5.705 1.00 91.38 83 ARG A O 1
ATOM 659 N N . PHE A 1 84 ? 6.711 -11.048 -7.359 1.00 86.81 84 PHE A N 1
ATOM 660 C CA . PHE A 1 84 ? 6.144 -11.975 -8.324 1.00 86.81 84 PHE A CA 1
ATOM 661 C C . PHE A 1 84 ? 7.181 -12.319 -9.381 1.00 86.81 84 PHE A C 1
ATOM 663 O O . PHE A 1 84 ? 7.923 -11.456 -9.853 1.00 86.81 84 PHE A O 1
ATOM 670 N N . ARG A 1 85 ? 7.231 -13.599 -9.744 1.00 82.75 85 ARG A N 1
ATOM 671 C CA . ARG A 1 85 ? 8.014 -14.090 -10.873 1.00 82.75 85 ARG A CA 1
ATOM 672 C C . ARG A 1 85 ? 7.033 -14.626 -11.896 1.00 82.75 85 ARG A C 1
ATOM 674 O O . ARG A 1 85 ? 6.245 -15.513 -11.578 1.00 82.75 85 ARG A O 1
ATOM 681 N N . TYR A 1 86 ? 7.086 -14.077 -13.098 1.00 74.88 86 TYR A N 1
ATOM 682 C CA . TYR A 1 86 ? 6.386 -14.663 -14.226 1.00 74.88 86 TYR A CA 1
ATOM 683 C C . TYR A 1 86 ? 7.176 -15.894 -14.663 1.00 74.88 86 TYR A C 1
ATOM 685 O O . TYR A 1 86 ? 8.396 -15.827 -14.808 1.00 74.88 86 TYR A O 1
ATOM 693 N N . LYS A 1 87 ? 6.492 -17.026 -14.824 1.00 75.75 87 LYS A N 1
ATOM 694 C CA . LYS A 1 87 ? 7.038 -18.134 -15.601 1.00 75.75 87 LYS A CA 1
ATOM 695 C C . LYS A 1 87 ? 6.649 -17.857 -17.043 1.00 75.75 87 LYS A C 1
ATOM 697 O O . LYS A 1 87 ? 5.468 -17.913 -17.372 1.00 75.75 87 LYS A O 1
ATOM 702 N N . THR A 1 88 ? 7.618 -17.498 -17.873 1.00 73.44 88 THR A N 1
ATOM 703 C CA . THR A 1 88 ? 7.442 -17.546 -19.321 1.00 73.44 88 THR A CA 1
ATOM 704 C C . THR A 1 88 ? 7.290 -19.015 -19.690 1.00 73.44 88 THR A C 1
ATOM 706 O O . THR A 1 88 ? 8.231 -19.793 -19.549 1.00 73.44 88 THR A O 1
ATOM 709 N N . PHE A 1 89 ? 6.085 -19.415 -20.086 1.00 76.00 89 PHE A N 1
ATOM 710 C CA . PHE A 1 89 ? 5.913 -20.677 -20.791 1.00 76.00 89 PHE A CA 1
ATOM 711 C C . PHE A 1 89 ? 6.413 -20.446 -22.222 1.00 76.00 89 PHE A C 1
ATOM 713 O O . PHE A 1 89 ? 6.030 -19.430 -22.809 1.00 76.00 89 PHE A O 1
ATOM 720 N N . PRO A 1 90 ? 7.311 -21.291 -22.756 1.00 71.69 90 PRO A N 1
ATOM 721 C CA . PRO A 1 90 ? 7.709 -21.177 -24.152 1.00 71.69 90 PRO A CA 1
ATOM 722 C C . PRO A 1 90 ? 6.464 -21.313 -25.040 1.00 71.69 90 PRO A C 1
ATOM 724 O O . PRO A 1 90 ? 5.609 -22.161 -24.777 1.00 71.69 90 PRO A O 1
ATOM 727 N N . SER A 1 91 ? 6.357 -20.408 -26.015 1.00 62.22 91 SER A N 1
ATOM 728 C CA . SER A 1 91 ? 5.336 -20.387 -27.068 1.00 62.22 91 SER A CA 1
ATOM 729 C C . SER A 1 91 ? 5.506 -21.542 -28.040 1.00 62.22 91 SER A C 1
ATOM 731 O O . SER A 1 91 ? 6.683 -21.779 -28.401 1.00 62.22 91 SER A O 1
#